Protein AF-A0A7Y3GFB1-F1 (afdb_monomer_lite)

pLDDT: mean 82.55, std 8.43, range [58.94, 92.38]

Radius of gyration: 17.03 Å; chains: 1; bounding box: 41×20×49 Å

Structure (mmCIF, N/CA/C/O backbone):
data_AF-A0A7Y3GFB1-F1
#
_entry.id   AF-A0A7Y3GFB1-F1
#
loop_
_atom_site.group_PDB
_atom_site.id
_atom_site.type_symbol
_atom_site.label_atom_id
_atom_site.label_alt_id
_atom_site.label_comp_id
_atom_site.label_asym_id
_atom_site.label_entity_id
_atom_site.label_seq_id
_atom_site.pdbx_PDB_ins_code
_atom_site.Cartn_x
_atom_site.Cartn_y
_atom_site.Cartn_z
_atom_site.occupancy
_atom_site.B_iso_or_equiv
_atom_site.auth_seq_id
_atom_site.auth_comp_id
_atom_site.auth_asym_id
_atom_site.auth_atom_id
_atom_site.pdbx_PDB_model_num
ATOM 1 N N . MET A 1 1 ? 4.926 -6.932 -17.804 1.00 61.22 1 MET A N 1
ATOM 2 C CA . MET A 1 1 ? 3.863 -7.661 -17.063 1.00 61.22 1 MET A CA 1
ATOM 3 C C . MET A 1 1 ? 4.355 -8.168 -15.710 1.00 61.22 1 MET A C 1
ATOM 5 O O . MET A 1 1 ? 3.642 -7.965 -14.738 1.00 61.22 1 MET A O 1
ATOM 9 N N . GLY A 1 2 ? 5.558 -8.754 -15.607 1.00 78.38 2 GLY A N 1
ATOM 10 C CA . GLY A 1 2 ? 6.118 -9.186 -14.314 1.00 78.38 2 GLY A CA 1
ATOM 11 C C . GLY A 1 2 ? 6.278 -8.057 -13.284 1.00 78.38 2 GLY A C 1
ATOM 12 O O . GLY A 1 2 ? 5.889 -8.226 -12.133 1.00 78.38 2 GLY A O 1
ATOM 13 N N . THR A 1 3 ? 6.739 -6.878 -13.711 1.00 78.06 3 THR A N 1
ATOM 14 C CA . THR A 1 3 ? 6.895 -5.687 -12.854 1.00 78.06 3 THR A CA 1
ATOM 15 C C . THR A 1 3 ? 5.569 -5.182 -12.281 1.00 78.06 3 THR A C 1
ATOM 17 O O . THR A 1 3 ? 5.481 -4.914 -11.086 1.00 78.06 3 THR A O 1
ATOM 20 N N . PHE A 1 4 ? 4.502 -5.167 -13.088 1.00 81.31 4 PHE A N 1
ATOM 21 C CA . PHE A 1 4 ? 3.145 -4.839 -12.633 1.00 81.31 4 PHE A CA 1
ATOM 22 C C . PHE A 1 4 ? 2.681 -5.752 -11.489 1.00 81.31 4 PHE A C 1
ATOM 24 O O . PHE A 1 4 ? 2.279 -5.262 -10.437 1.00 81.31 4 PHE A O 1
ATOM 31 N N . LEU A 1 5 ? 2.749 -7.076 -11.681 1.00 84.31 5 LEU A N 1
ATOM 32 C CA . LEU A 1 5 ? 2.264 -8.041 -10.687 1.00 84.31 5 LEU A CA 1
ATOM 33 C C . LEU A 1 5 ? 3.101 -8.010 -9.404 1.00 84.31 5 LEU A C 1
ATOM 35 O O . LEU A 1 5 ? 2.541 -8.091 -8.312 1.00 84.31 5 LEU A O 1
ATOM 39 N N . ALA A 1 6 ? 4.420 -7.849 -9.526 1.00 84.88 6 ALA A N 1
ATOM 40 C CA . ALA A 1 6 ? 5.316 -7.753 -8.378 1.00 84.88 6 ALA A CA 1
ATOM 41 C C . ALA A 1 6 ? 5.020 -6.511 -7.522 1.00 84.88 6 ALA A C 1
ATOM 43 O O . ALA A 1 6 ? 4.912 -6.607 -6.298 1.00 84.88 6 ALA A O 1
ATOM 44 N N . VAL A 1 7 ? 4.832 -5.350 -8.156 1.00 85.06 7 VAL A N 1
ATOM 45 C CA . VAL A 1 7 ? 4.501 -4.099 -7.457 1.00 85.06 7 VAL A CA 1
ATOM 46 C C . VAL A 1 7 ? 3.094 -4.150 -6.871 1.00 85.06 7 VAL A C 1
ATOM 48 O O . VAL A 1 7 ? 2.904 -3.794 -5.711 1.00 85.06 7 VAL A O 1
ATOM 51 N N . LEU A 1 8 ? 2.118 -4.662 -7.624 1.00 86.56 8 LEU A N 1
ATOM 52 C CA . LEU A 1 8 ? 0.756 -4.863 -7.136 1.00 86.56 8 LEU A CA 1
ATOM 53 C C . LEU A 1 8 ? 0.760 -5.702 -5.852 1.00 86.56 8 LEU A C 1
ATOM 55 O O . LEU A 1 8 ? 0.200 -5.278 -4.842 1.00 86.56 8 LEU A O 1
ATOM 59 N N . ALA A 1 9 ? 1.393 -6.877 -5.880 1.00 87.88 9 ALA A N 1
ATOM 60 C CA . ALA A 1 9 ? 1.399 -7.799 -4.751 1.00 87.88 9 ALA A CA 1
ATOM 61 C C . ALA A 1 9 ? 2.148 -7.223 -3.540 1.00 87.88 9 ALA A C 1
ATOM 63 O O . ALA A 1 9 ? 1.639 -7.287 -2.422 1.00 87.88 9 ALA A O 1
ATOM 64 N N . SER A 1 10 ? 3.322 -6.622 -3.758 1.00 88.94 10 SER A N 1
ATOM 65 C CA . SER A 1 10 ? 4.143 -6.059 -2.679 1.00 88.94 10 SER A CA 1
ATOM 66 C C . SER A 1 10 ? 3.490 -4.845 -2.017 1.00 88.94 10 SER A C 1
ATOM 68 O O . SER A 1 10 ? 3.349 -4.829 -0.795 1.00 88.94 10 SER A O 1
ATOM 70 N N . VAL A 1 11 ? 3.022 -3.863 -2.796 1.00 88.81 11 VAL A N 1
ATOM 71 C CA . VAL A 1 11 ? 2.380 -2.650 -2.261 1.00 88.81 11 VAL A CA 1
ATOM 72 C C . VAL A 1 11 ? 1.060 -3.002 -1.583 1.00 88.81 11 VAL A C 1
ATOM 74 O O . VAL A 1 11 ? 0.834 -2.601 -0.443 1.00 88.81 11 VAL A O 1
ATOM 77 N N . THR A 1 12 ? 0.206 -3.801 -2.230 1.00 88.81 12 THR A N 1
ATOM 78 C CA . THR A 1 12 ? -1.077 -4.206 -1.630 1.00 88.81 12 THR A CA 1
ATOM 79 C C . THR A 1 12 ? -0.851 -5.007 -0.350 1.00 88.81 12 THR A C 1
ATOM 81 O O . THR A 1 12 ? -1.489 -4.730 0.664 1.00 88.81 12 THR A O 1
ATOM 84 N N . GLY A 1 13 ? 0.079 -5.968 -0.369 1.00 89.25 13 GLY A N 1
ATOM 85 C CA . GLY A 1 13 ? 0.422 -6.776 0.799 1.00 89.25 13 GLY A CA 1
ATOM 86 C C . GLY A 1 13 ? 0.920 -5.920 1.962 1.00 89.25 13 GLY A C 1
ATOM 87 O O . GLY A 1 13 ? 0.421 -6.051 3.078 1.00 89.25 13 GLY A O 1
ATOM 88 N N . PHE A 1 14 ? 1.831 -4.983 1.694 1.00 90.31 14 PHE A N 1
ATOM 89 C CA . PHE A 1 14 ? 2.353 -4.071 2.709 1.00 90.31 14 PHE A CA 1
ATOM 90 C C . PHE A 1 14 ? 1.250 -3.200 3.330 1.00 90.31 14 PHE A C 1
ATOM 92 O O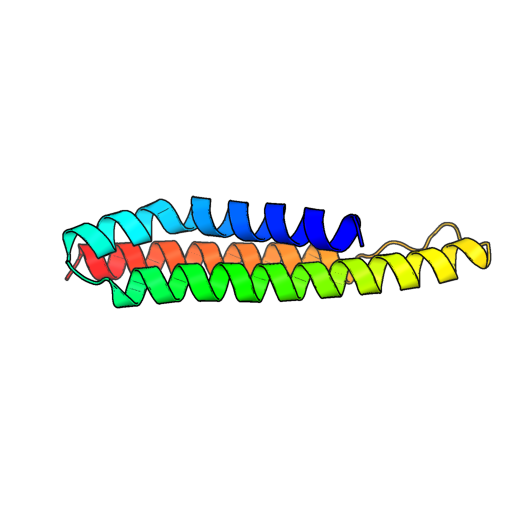 . PHE A 1 14 ? 1.127 -3.124 4.553 1.00 90.31 14 PHE A O 1
ATOM 99 N N . LEU A 1 15 ? 0.383 -2.603 2.506 1.00 89.69 15 LEU A N 1
ATOM 100 C CA . LEU A 1 15 ? -0.735 -1.778 2.981 1.00 89.69 15 LEU A CA 1
ATOM 101 C C . LEU A 1 15 ? -1.747 -2.587 3.808 1.00 89.69 15 LEU A C 1
ATOM 103 O O . LEU A 1 15 ? -2.291 -2.090 4.800 1.00 89.69 15 LEU A O 1
ATOM 107 N N . LEU A 1 16 ? -1.990 -3.847 3.442 1.00 89.56 16 LEU A N 1
ATOM 108 C CA . LEU A 1 16 ? -2.836 -4.745 4.225 1.00 89.56 16 LEU A CA 1
ATOM 109 C C . LEU A 1 16 ? -2.214 -5.051 5.591 1.00 89.56 16 LEU A C 1
ATOM 111 O O . LEU A 1 16 ? -2.903 -4.923 6.601 1.00 89.56 16 LEU A O 1
ATOM 115 N N . VAL A 1 17 ? -0.913 -5.348 5.651 1.00 90.88 17 VAL A N 1
ATOM 116 C CA . VAL A 1 17 ? -0.199 -5.565 6.922 1.00 90.88 17 VAL A CA 1
ATOM 117 C C . VAL A 1 17 ? -0.272 -4.321 7.814 1.00 90.88 17 VAL A C 1
ATOM 119 O O . VAL A 1 17 ? -0.637 -4.421 8.985 1.00 90.88 17 VAL A O 1
ATOM 122 N N . CYS A 1 18 ? -0.031 -3.130 7.262 1.00 88.44 18 CYS A N 1
ATOM 123 C CA . CYS A 1 18 ? -0.131 -1.877 8.015 1.00 88.44 18 CYS A CA 1
ATOM 124 C C . CYS A 1 18 ? -1.551 -1.565 8.514 1.00 88.44 18 CYS A C 1
ATOM 126 O O . CYS A 1 18 ? -1.710 -0.839 9.494 1.00 88.44 18 CYS A O 1
ATOM 128 N N . SER A 1 19 ? -2.588 -2.101 7.864 1.00 87.94 19 SER A N 1
ATOM 129 C CA . SER A 1 19 ? -3.984 -1.892 8.269 1.00 87.94 19 SER A CA 1
ATOM 130 C C . SER A 1 19 ? -4.504 -2.926 9.274 1.00 87.94 19 SER A C 1
ATOM 132 O O . SER A 1 19 ? -5.585 -2.722 9.826 1.00 87.94 19 SER A O 1
ATOM 134 N N . VAL A 1 20 ? -3.733 -3.971 9.611 1.00 88.12 20 VAL A N 1
ATOM 135 C CA . VAL A 1 20 ? -4.115 -4.993 10.609 1.00 88.12 20 VAL A CA 1
ATOM 136 C C . VAL A 1 20 ? -4.603 -4.396 11.938 1.00 88.12 20 VAL A C 1
ATOM 138 O O . VAL A 1 20 ? -5.669 -4.813 12.393 1.00 88.12 20 VAL A O 1
ATOM 141 N N . PRO A 1 21 ? -3.941 -3.397 12.559 1.00 83.81 21 PRO A N 1
ATOM 142 C CA . PRO A 1 21 ? -4.421 -2.828 13.820 1.00 83.81 21 PRO A CA 1
ATOM 143 C C . PRO A 1 21 ? -5.820 -2.209 13.691 1.00 83.81 21 PRO A C 1
ATOM 145 O O . PRO A 1 21 ? -6.687 -2.437 14.536 1.00 83.81 21 PRO A O 1
ATOM 148 N N . ALA A 1 22 ? -6.068 -1.477 12.600 1.00 84.44 22 ALA A N 1
ATOM 149 C CA . ALA A 1 22 ? -7.369 -0.881 12.311 1.00 84.44 22 ALA A CA 1
ATOM 150 C C . ALA A 1 22 ? -8.433 -1.953 12.040 1.00 84.44 22 ALA A C 1
ATOM 152 O O . ALA A 1 22 ? -9.561 -1.831 12.515 1.00 84.44 22 ALA A O 1
ATOM 153 N N . LEU A 1 23 ? -8.068 -3.027 11.332 1.00 84.62 23 LEU A N 1
ATOM 154 C CA . LEU A 1 23 ? -8.946 -4.163 11.052 1.00 84.62 23 LEU A CA 1
ATOM 155 C C . LEU A 1 23 ? -9.355 -4.899 12.333 1.00 84.62 23 LEU A C 1
ATOM 157 O O . LEU A 1 23 ? -10.538 -5.183 12.516 1.00 84.62 23 LEU A O 1
ATOM 161 N N . VAL A 1 24 ? -8.410 -5.149 13.243 1.00 86.69 24 VAL A N 1
ATOM 162 C CA . VAL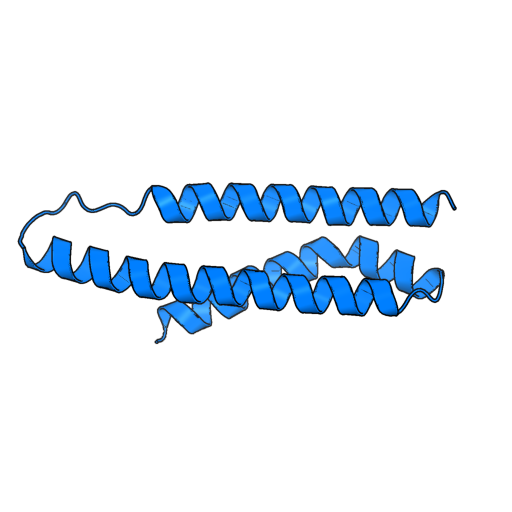 A 1 24 ? -8.673 -5.810 14.531 1.00 86.69 24 VAL A CA 1
ATOM 163 C C . VAL A 1 24 ? -9.606 -4.964 15.399 1.00 86.69 24 VAL A C 1
ATOM 165 O O . VAL A 1 24 ? -10.580 -5.482 15.947 1.00 86.69 24 VAL A O 1
ATOM 168 N N . VAL A 1 25 ? -9.359 -3.654 15.503 1.00 86.38 25 VAL A N 1
ATOM 169 C CA . VAL A 1 25 ? -10.234 -2.743 16.262 1.00 86.38 25 VAL A CA 1
ATOM 170 C C . VAL A 1 25 ? -11.624 -2.655 15.623 1.00 86.38 25 VAL A C 1
ATOM 172 O O . VAL A 1 25 ? -12.631 -2.721 16.331 1.00 86.38 25 VAL A O 1
ATOM 175 N N . ALA A 1 26 ? -11.702 -2.567 14.293 1.00 84.94 26 ALA A N 1
ATOM 176 C CA . ALA A 1 26 ? -12.968 -2.524 13.569 1.00 84.94 26 ALA A CA 1
ATOM 177 C C . ALA A 1 26 ? -13.793 -3.806 13.764 1.00 84.94 26 ALA A C 1
ATOM 179 O O . ALA A 1 26 ? -14.998 -3.710 13.997 1.00 84.94 26 ALA A O 1
ATOM 180 N N . GLN A 1 27 ? -13.163 -4.987 13.735 1.00 84.62 27 GLN A N 1
ATOM 181 C CA . GLN A 1 27 ? -13.832 -6.262 14.020 1.00 84.62 27 GLN A CA 1
ATOM 182 C C . GLN A 1 27 ? -14.383 -6.307 15.447 1.00 84.62 27 GLN A C 1
ATOM 184 O O . GLN A 1 27 ? -15.551 -6.637 15.633 1.00 84.62 27 GLN A O 1
ATOM 189 N N . ARG A 1 28 ? -13.595 -5.893 16.450 1.00 87.19 28 ARG A N 1
ATOM 190 C CA . ARG A 1 28 ? -14.057 -5.838 17.851 1.00 87.19 28 ARG A CA 1
ATOM 191 C C . ARG A 1 28 ? -15.255 -4.907 18.055 1.00 87.19 28 ARG A C 1
ATOM 193 O O . ARG A 1 28 ? -16.062 -5.138 18.946 1.00 87.19 28 ARG A O 1
ATOM 200 N N . ARG A 1 29 ? -15.378 -3.860 17.237 1.00 85.06 29 ARG A N 1
ATOM 201 C CA . ARG A 1 29 ? -16.487 -2.891 17.270 1.00 85.06 29 ARG A CA 1
ATOM 202 C C . ARG A 1 29 ? -17.608 -3.211 16.262 1.00 85.06 29 ARG A C 1
ATOM 204 O O . ARG A 1 29 ? -18.460 -2.352 16.045 1.00 85.06 29 ARG A O 1
ATOM 211 N N . ASN A 1 30 ? -17.614 -4.394 15.629 1.00 84.44 30 ASN A N 1
ATOM 212 C CA . ASN A 1 30 ? -18.573 -4.804 14.585 1.00 84.44 30 ASN A CA 1
ATOM 213 C C . ASN A 1 30 ? -18.679 -3.837 13.381 1.00 84.44 30 ASN A C 1
ATOM 215 O O . ASN A 1 30 ? -19.708 -3.750 12.713 1.00 84.44 30 ASN A O 1
ATOM 219 N N . ARG A 1 31 ? -17.604 -3.108 13.054 1.00 82.38 31 ARG A N 1
ATOM 220 C CA . ARG A 1 31 ? -17.557 -2.146 11.936 1.00 82.38 31 ARG A CA 1
ATOM 221 C C . ARG A 1 31 ? -16.946 -2.752 10.672 1.00 82.38 31 ARG A C 1
ATOM 223 O O . ARG A 1 31 ? -15.889 -2.326 10.207 1.00 82.38 31 ARG A O 1
ATOM 230 N N . PHE A 1 32 ? -17.633 -3.723 10.077 1.00 84.69 32 PHE A N 1
ATOM 231 C CA . PHE A 1 32 ? -17.167 -4.427 8.871 1.00 84.69 32 PHE A CA 1
ATOM 232 C C . PHE A 1 32 ? -17.068 -3.544 7.613 1.00 84.69 32 PHE A C 1
ATOM 234 O O . PHE A 1 32 ? -16.314 -3.851 6.689 1.00 84.69 32 PHE A O 1
ATOM 241 N N . ASP A 1 33 ? -17.772 -2.414 7.563 1.00 88.44 33 ASP A N 1
ATOM 242 C CA . ASP A 1 33 ? -17.634 -1.477 6.442 1.00 88.44 33 ASP A CA 1
ATOM 243 C C . ASP A 1 33 ? -16.253 -0.821 6.400 1.00 88.44 33 ASP A C 1
ATOM 245 O O . ASP A 1 33 ? -15.717 -0.550 5.324 1.00 88.44 33 ASP A O 1
ATOM 249 N N . VAL A 1 34 ? -15.645 -0.600 7.567 1.00 84.69 34 VAL A N 1
ATOM 250 C CA . VAL A 1 34 ? -14.304 -0.018 7.676 1.00 84.69 34 VAL A CA 1
ATOM 251 C C . VAL A 1 34 ? -13.268 -0.985 7.115 1.00 84.69 34 VAL A C 1
ATOM 253 O O . VAL A 1 34 ? -12.417 -0.574 6.328 1.00 84.69 34 VAL A O 1
ATOM 256 N N . SER A 1 35 ? -13.366 -2.274 7.450 1.00 84.00 35 SER A N 1
ATOM 257 C CA . SER A 1 35 ? -12.427 -3.273 6.940 1.00 84.00 35 SER A CA 1
ATOM 258 C C . SER A 1 35 ? -12.514 -3.420 5.425 1.00 84.00 35 SER A C 1
ATOM 260 O O . SER A 1 35 ? -11.489 -3.406 4.745 1.00 84.00 35 SER A O 1
ATOM 262 N N . ARG A 1 36 ? -13.730 -3.450 4.867 1.00 87.62 36 ARG A N 1
ATOM 263 C CA . ARG A 1 36 ? -13.932 -3.467 3.410 1.00 87.62 36 ARG A CA 1
ATOM 264 C C . ARG A 1 36 ? -13.343 -2.238 2.722 1.00 87.62 36 ARG A C 1
ATOM 266 O O . ARG A 1 36 ? -12.784 -2.372 1.635 1.00 87.62 36 ARG A O 1
ATOM 273 N N . ARG A 1 37 ? -13.449 -1.053 3.335 1.00 88.50 37 ARG A N 1
ATOM 274 C CA . ARG A 1 37 ? -12.856 0.180 2.792 1.00 88.50 37 ARG A CA 1
ATOM 275 C C . ARG A 1 37 ? -11.334 0.100 2.739 1.00 88.50 37 ARG A C 1
ATOM 277 O O . ARG A 1 37 ? -10.793 0.415 1.688 1.00 88.50 37 ARG A O 1
ATOM 284 N N . PHE A 1 38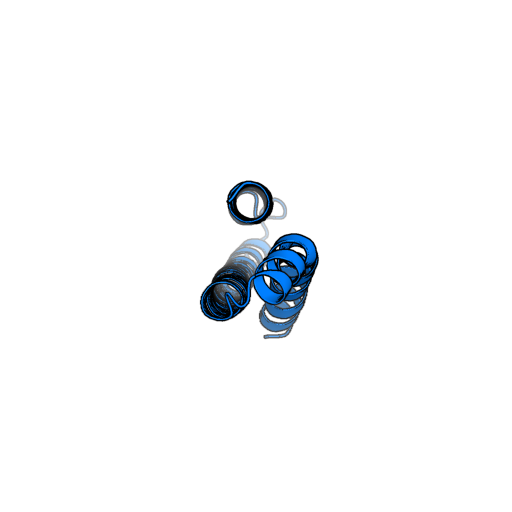 ? -10.676 -0.368 3.803 1.00 88.06 38 PHE A N 1
ATOM 285 C CA . PHE A 1 38 ? -9.215 -0.531 3.827 1.00 88.06 38 PHE A CA 1
ATOM 286 C C . PHE A 1 38 ? -8.714 -1.555 2.808 1.00 88.06 38 PHE A C 1
ATOM 288 O O . PHE A 1 38 ? -7.747 -1.303 2.098 1.00 88.06 38 PHE A O 1
ATOM 295 N N . VAL A 1 39 ? -9.405 -2.688 2.670 1.00 87.88 39 VAL A N 1
ATOM 296 C CA . VAL A 1 39 ? -9.033 -3.689 1.660 1.00 87.88 39 VAL A CA 1
ATOM 297 C C . VAL A 1 39 ? -9.186 -3.119 0.248 1.00 87.88 39 VAL A C 1
ATOM 299 O O . VAL A 1 39 ? -8.286 -3.260 -0.575 1.00 87.88 39 VAL A O 1
ATOM 302 N N . ARG A 1 40 ? -10.294 -2.420 -0.039 1.00 92.00 40 ARG A N 1
ATOM 303 C CA . ARG A 1 40 ? -10.498 -1.780 -1.348 1.00 92.00 40 ARG A CA 1
ATOM 304 C C . ARG A 1 40 ? -9.455 -0.703 -1.629 1.00 92.00 40 ARG A C 1
ATOM 306 O O . ARG A 1 40 ? -8.926 -0.673 -2.734 1.00 92.00 40 ARG A O 1
ATOM 313 N N . SER A 1 41 ? -9.151 0.164 -0.665 1.00 90.25 41 SER A N 1
ATOM 314 C CA . SER A 1 41 ? -8.154 1.217 -0.864 1.00 90.25 41 SER A CA 1
ATOM 315 C C . SER A 1 41 ? -6.754 0.641 -1.067 1.00 90.25 41 SER A C 1
ATOM 317 O O . SER A 1 41 ? -6.069 1.088 -1.981 1.00 90.2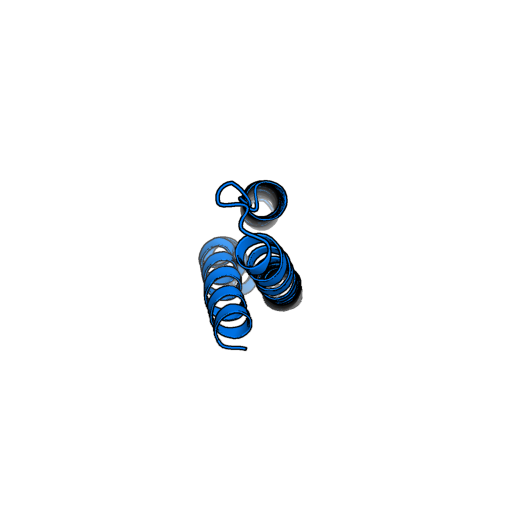5 41 SER A O 1
ATOM 319 N N . ALA A 1 42 ? -6.359 -0.392 -0.315 1.00 88.81 42 ALA A N 1
ATOM 320 C CA . ALA A 1 42 ? -5.084 -1.080 -0.518 1.00 88.81 42 ALA A CA 1
ATOM 321 C C . ALA A 1 42 ? -4.947 -1.637 -1.945 1.00 88.81 42 ALA A C 1
ATOM 323 O O . ALA A 1 42 ? -3.916 -1.436 -2.583 1.00 88.81 42 ALA A O 1
ATOM 324 N N . VAL A 1 43 ? -6.001 -2.273 -2.472 1.00 91.56 43 VAL A N 1
ATOM 325 C CA . VAL A 1 43 ? -6.007 -2.817 -3.842 1.00 91.56 43 VAL A CA 1
ATOM 326 C C . VAL A 1 43 ? -5.952 -1.707 -4.891 1.00 91.56 43 VAL A C 1
ATOM 328 O O . VAL A 1 43 ? -5.196 -1.818 -5.852 1.00 91.56 43 VAL A O 1
ATOM 331 N N . VAL A 1 44 ? -6.719 -0.625 -4.720 1.00 92.38 44 VAL A N 1
ATOM 332 C CA . VAL A 1 44 ? -6.719 0.506 -5.666 1.00 92.38 44 VAL A CA 1
ATOM 333 C C . VAL A 1 44 ? -5.350 1.186 -5.705 1.00 92.38 44 VAL A C 1
ATOM 335 O O . VAL A 1 44 ? -4.830 1.448 -6.787 1.00 92.38 44 VAL A O 1
ATOM 338 N N . ILE A 1 45 ? -4.739 1.422 -4.541 1.00 90.06 45 ILE A N 1
ATOM 339 C CA . ILE A 1 45 ? -3.400 2.014 -4.443 1.00 90.06 45 ILE A CA 1
ATOM 340 C C . ILE A 1 45 ? -2.364 1.073 -5.064 1.00 90.06 45 ILE A C 1
ATOM 342 O O . ILE A 1 45 ? -1.565 1.504 -5.894 1.00 90.06 45 ILE A O 1
ATOM 346 N N . GLY A 1 46 ? -2.407 -0.218 -4.730 1.00 88.25 46 GLY A N 1
ATOM 347 C CA . GLY A 1 46 ? -1.513 -1.214 -5.314 1.00 88.25 46 GLY A CA 1
ATOM 348 C C . GLY A 1 46 ? -1.636 -1.303 -6.836 1.00 88.25 46 GLY A C 1
ATOM 349 O O . GLY A 1 46 ? -0.621 -1.363 -7.525 1.00 88.25 46 GLY A O 1
ATOM 350 N N . ALA A 1 47 ? -2.854 -1.250 -7.383 1.00 88.69 47 ALA A N 1
ATOM 351 C CA . ALA A 1 47 ? -3.088 -1.259 -8.828 1.00 88.69 47 ALA A CA 1
ATOM 352 C C . ALA A 1 47 ? -2.557 0.011 -9.503 1.00 88.69 47 ALA A C 1
ATOM 354 O O . ALA A 1 47 ? -1.906 -0.074 -10.544 1.00 88.69 47 ALA A O 1
ATOM 355 N N . PHE A 1 48 ? -2.778 1.176 -8.890 1.00 89.38 48 PHE A N 1
ATOM 356 C CA . PHE A 1 48 ? -2.260 2.451 -9.379 1.00 89.38 48 PHE A CA 1
ATOM 357 C C . PHE A 1 48 ? -0.726 2.467 -9.432 1.00 89.38 48 PHE A C 1
ATOM 359 O O . PHE A 1 48 ? -0.148 2.855 -10.451 1.00 89.38 48 PHE A O 1
ATOM 366 N N . PHE A 1 49 ? -0.055 1.986 -8.381 1.00 87.38 49 PHE A N 1
ATOM 367 C CA . PHE A 1 49 ? 1.406 1.885 -8.371 1.00 87.38 49 PHE A CA 1
ATOM 368 C C . PHE A 1 49 ? 1.922 0.787 -9.296 1.00 87.38 49 PHE A C 1
ATOM 370 O O . PHE A 1 49 ? 2.928 0.999 -9.962 1.00 87.38 49 PHE A O 1
ATOM 377 N N . GLY A 1 50 ? 1.217 -0.339 -9.427 1.00 86.19 50 GLY A N 1
ATOM 378 C CA . GLY A 1 50 ? 1.557 -1.369 -10.405 1.00 86.19 50 GLY A CA 1
ATOM 379 C C . GLY A 1 50 ? 1.545 -0.829 -11.836 1.00 86.19 50 GLY A C 1
ATOM 380 O O . GLY A 1 50 ? 2.480 -1.079 -12.598 1.00 86.19 50 GLY A O 1
ATOM 381 N N . LEU A 1 51 ? 0.505 -0.069 -12.206 1.00 86.31 51 LEU A N 1
ATOM 382 C CA . LEU A 1 51 ? 0.404 0.574 -13.522 1.00 86.31 51 LEU A CA 1
ATOM 383 C C . LEU A 1 51 ? 1.494 1.627 -13.716 1.00 86.31 51 LEU A C 1
ATOM 385 O O . LEU A 1 51 ? 2.152 1.630 -14.755 1.00 86.31 51 LEU A O 1
ATOM 389 N N . SER A 1 52 ? 1.707 2.476 -12.709 1.00 85.44 52 SER A N 1
ATOM 390 C CA . SER A 1 52 ? 2.755 3.500 -12.726 1.00 85.44 52 SER A CA 1
ATOM 391 C C . SER A 1 52 ? 4.134 2.871 -12.918 1.00 85.44 52 SER A C 1
ATOM 393 O O . SER A 1 52 ? 4.861 3.282 -13.811 1.00 85.44 52 SER A O 1
ATOM 395 N N . ALA A 1 53 ? 4.452 1.806 -12.180 1.00 82.19 53 ALA A N 1
ATOM 396 C CA . ALA A 1 53 ? 5.709 1.078 -12.313 1.00 82.19 53 ALA A CA 1
ATOM 397 C C . ALA A 1 53 ? 5.877 0.455 -13.703 1.00 82.19 53 ALA A C 1
ATOM 399 O O . ALA A 1 53 ? 6.955 0.515 -14.279 1.00 82.19 53 ALA A O 1
ATOM 400 N N . ALA A 1 54 ? 4.815 -0.125 -14.269 1.00 83.25 54 ALA A N 1
ATOM 401 C CA . ALA A 1 54 ? 4.868 -0.697 -15.612 1.00 83.25 54 ALA A CA 1
ATOM 402 C C . ALA A 1 54 ? 5.047 0.370 -16.706 1.00 83.25 54 ALA A C 1
ATOM 404 O O . ALA A 1 54 ? 5.690 0.102 -17.721 1.00 83.25 54 ALA A O 1
ATOM 405 N N . ALA A 1 55 ? 4.476 1.563 -16.516 1.00 81.31 55 ALA A N 1
ATOM 406 C CA . ALA A 1 55 ? 4.691 2.702 -17.401 1.00 81.31 55 ALA A CA 1
ATOM 407 C C . ALA A 1 55 ? 6.133 3.214 -17.278 1.00 81.31 55 ALA A C 1
ATOM 409 O O . ALA A 1 55 ? 6.838 3.279 -18.280 1.00 81.31 55 ALA A O 1
ATOM 410 N N . SER A 1 56 ? 6.588 3.473 -16.053 1.00 79.62 56 SER A N 1
ATOM 411 C CA . SER A 1 56 ? 7.962 3.837 -15.700 1.00 79.62 56 SER A CA 1
ATOM 412 C C . SER A 1 56 ? 9.006 2.910 -16.324 1.00 79.62 56 SER A C 1
ATOM 414 O O . SER A 1 56 ? 9.909 3.367 -17.016 1.00 79.62 56 SER A O 1
ATOM 416 N N . ASP A 1 57 ? 8.833 1.597 -16.178 1.00 78.75 57 ASP A N 1
ATOM 417 C CA . ASP A 1 57 ? 9.723 0.568 -16.730 1.00 78.75 57 ASP A CA 1
ATOM 418 C C . ASP A 1 57 ? 9.825 0.656 -18.267 1.00 78.75 57 ASP A C 1
ATOM 420 O O . ASP A 1 57 ? 10.907 0.555 -18.847 1.00 78.75 57 ASP A O 1
ATOM 424 N N . ARG A 1 58 ? 8.711 0.957 -18.953 1.00 78.38 58 ARG A N 1
ATOM 425 C CA . ARG A 1 58 ? 8.722 1.203 -20.405 1.00 78.38 58 ARG A CA 1
ATOM 426 C C . ARG A 1 58 ? 9.457 2.487 -20.780 1.00 78.38 58 ARG A C 1
ATOM 428 O O . ARG A 1 58 ? 10.202 2.471 -21.759 1.00 78.38 58 ARG A O 1
ATOM 435 N N . LEU A 1 59 ? 9.256 3.578 -20.037 1.00 76.00 59 LEU A N 1
ATOM 436 C CA . LEU A 1 59 ? 9.939 4.851 -20.296 1.00 76.00 59 LEU A CA 1
ATOM 437 C C . LEU A 1 59 ? 11.453 4.727 -20.068 1.00 76.00 59 LEU A C 1
ATOM 439 O O . LEU A 1 59 ? 12.241 5.165 -20.906 1.00 76.00 5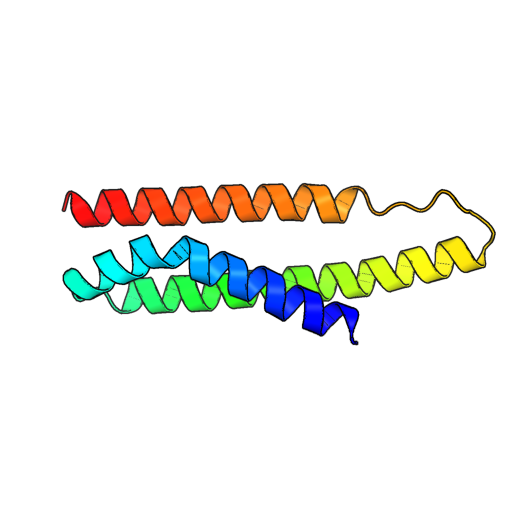9 LEU A O 1
ATOM 443 N N . VAL A 1 60 ? 11.868 4.075 -18.980 1.00 74.31 60 VAL A N 1
ATOM 444 C CA . VAL A 1 60 ? 13.284 3.800 -18.690 1.00 74.31 60 VAL A CA 1
ATOM 445 C C . VAL A 1 60 ? 13.883 2.871 -19.750 1.00 74.31 60 VAL A C 1
ATOM 447 O O . VAL A 1 60 ? 14.997 3.117 -20.215 1.00 74.31 60 VAL A O 1
ATOM 450 N N . GLY A 1 61 ? 13.141 1.860 -20.213 1.00 71.19 61 GLY A N 1
ATOM 451 C CA . GLY A 1 61 ? 13.562 0.984 -21.312 1.00 71.19 61 GLY A CA 1
ATOM 452 C C . GLY A 1 61 ? 13.791 1.728 -22.635 1.00 71.19 61 GLY A C 1
ATOM 453 O O . GLY A 1 61 ? 14.790 1.500 -23.313 1.00 71.19 61 GLY A O 1
ATOM 454 N N . GLN A 1 62 ? 12.916 2.674 -22.988 1.00 74.81 62 GLN A N 1
ATOM 455 C CA . GLN A 1 62 ? 13.111 3.526 -24.170 1.00 74.81 62 GLN A CA 1
ATOM 456 C C . GLN A 1 62 ? 14.308 4.473 -24.011 1.00 74.81 62 GLN A C 1
ATOM 458 O O . GLN A 1 62 ? 15.074 4.670 -24.953 1.00 74.81 62 GLN A O 1
ATOM 463 N N . CYS A 1 63 ? 14.499 5.029 -22.814 1.00 72.44 63 CYS A N 1
ATOM 464 C CA . CYS A 1 63 ? 15.591 5.952 -22.533 1.00 72.44 63 CYS A CA 1
ATOM 465 C C . CYS A 1 63 ? 16.964 5.255 -22.541 1.00 72.44 63 CYS A C 1
ATOM 467 O O . CYS A 1 63 ? 17.913 5.740 -23.159 1.00 72.44 63 CYS A O 1
ATOM 469 N N . THR A 1 64 ? 17.069 4.074 -21.933 1.00 69.81 64 THR A N 1
ATOM 470 C CA . THR A 1 64 ? 18.296 3.259 -21.951 1.00 69.81 64 THR A CA 1
ATOM 471 C C . THR A 1 64 ? 18.637 2.761 -23.356 1.00 69.81 64 THR A C 1
ATOM 473 O O . THR A 1 64 ? 19.804 2.791 -23.743 1.00 69.81 64 THR A O 1
ATOM 476 N N . GLY A 1 65 ? 17.629 2.418 -24.167 1.00 70.75 65 GLY A N 1
ATOM 477 C CA . GLY A 1 65 ? 17.807 2.081 -25.584 1.00 70.75 65 GLY A CA 1
ATOM 478 C C . GLY A 1 65 ? 18.378 3.221 -26.440 1.00 70.75 65 GLY A C 1
ATOM 479 O O . GLY A 1 65 ? 18.943 2.961 -27.498 1.00 70.75 65 GLY A O 1
ATOM 480 N N . SER A 1 66 ? 18.288 4.471 -25.972 1.00 73.81 66 SER A N 1
ATOM 481 C CA . SER A 1 66 ? 18.850 5.655 -26.641 1.00 73.81 66 SER A CA 1
ATOM 482 C C . SER A 1 66 ? 20.307 5.967 -26.252 1.00 73.81 66 SER A C 1
ATOM 484 O O . SER A 1 66 ? 20.873 6.947 -26.727 1.00 73.81 66 SER A O 1
ATOM 486 N N . GLY A 1 67 ? 20.928 5.148 -25.390 1.00 68.81 67 GLY A N 1
ATOM 487 C CA . GLY A 1 67 ? 22.322 5.308 -24.949 1.00 68.81 67 GLY A CA 1
ATOM 488 C C . GLY A 1 67 ? 22.519 6.204 -23.719 1.00 68.81 67 GLY A C 1
ATOM 489 O O . GLY A 1 67 ? 23.651 6.437 -23.299 1.00 68.81 67 GLY A O 1
ATOM 490 N N . SER A 1 68 ? 21.435 6.682 -23.101 1.00 64.25 68 SER A N 1
ATOM 491 C CA . SER A 1 68 ? 21.490 7.500 -21.884 1.00 64.25 68 SER A CA 1
ATOM 492 C C . SER A 1 68 ? 21.447 6.623 -20.624 1.00 64.25 68 SER A C 1
ATOM 494 O O . SER A 1 68 ? 20.393 6.128 -20.232 1.00 64.25 68 SER A O 1
ATOM 496 N N . VAL A 1 69 ? 22.592 6.446 -19.956 1.00 58.94 69 VAL A N 1
ATOM 497 C CA . VAL A 1 69 ? 22.748 5.618 -18.733 1.00 58.94 69 VAL A CA 1
ATOM 498 C C . VAL A 1 69 ? 22.241 6.272 -17.435 1.00 58.94 69 VAL A C 1
ATOM 500 O O . VAL A 1 69 ? 22.254 5.637 -16.386 1.00 58.94 69 VAL A O 1
ATOM 503 N N . ALA A 1 70 ? 21.763 7.519 -17.484 1.00 58.97 70 ALA A N 1
ATOM 504 C CA . ALA A 1 70 ? 21.331 8.287 -16.308 1.00 58.97 70 ALA A CA 1
ATOM 505 C C . ALA A 1 70 ? 19.800 8.398 -16.146 1.00 58.97 70 ALA A C 1
ATOM 507 O O . ALA A 1 70 ? 19.316 9.268 -15.422 1.00 58.97 70 ALA A O 1
ATOM 508 N N . CYS A 1 71 ? 19.018 7.547 -16.815 1.00 62.31 71 CYS A N 1
ATOM 509 C CA . CYS A 1 71 ? 17.562 7.560 -16.673 1.00 62.31 71 CYS A CA 1
ATOM 510 C C . CYS A 1 71 ? 17.141 6.824 -15.391 1.00 62.31 71 CYS A C 1
ATOM 512 O O . CYS A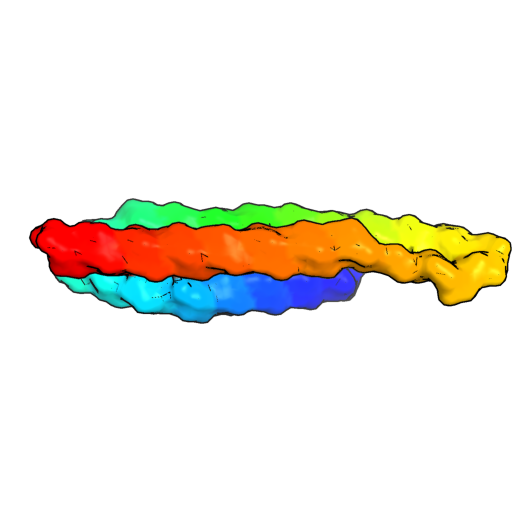 1 71 ? 16.996 5.604 -15.378 1.00 62.31 71 CYS A O 1
ATOM 514 N N . LEU A 1 72 ? 16.977 7.584 -14.304 1.00 62.72 72 LEU A N 1
ATOM 515 C CA . LEU A 1 72 ? 16.526 7.094 -13.002 1.00 62.72 72 LEU A CA 1
ATOM 516 C C . LEU A 1 72 ? 15.113 7.608 -12.702 1.00 62.72 72 LEU A C 1
ATOM 518 O O . LEU A 1 72 ? 14.842 8.804 -12.816 1.00 62.72 72 LEU A O 1
ATOM 522 N N . ASP A 1 73 ? 14.215 6.719 -12.282 1.00 64.31 73 ASP A N 1
ATOM 523 C CA . ASP A 1 73 ? 12.824 7.075 -11.992 1.00 64.31 73 ASP A CA 1
ATOM 524 C C . ASP A 1 73 ? 12.664 7.627 -10.564 1.00 64.31 73 ASP A C 1
ATOM 526 O O . ASP A 1 73 ? 12.314 6.924 -9.613 1.00 64.31 73 ASP A O 1
ATOM 530 N N . VAL A 1 74 ? 12.993 8.910 -10.396 1.00 61.38 74 VAL A N 1
ATOM 531 C CA . VAL A 1 74 ? 12.950 9.595 -9.090 1.00 61.38 74 VAL A CA 1
ATOM 532 C C . VAL A 1 74 ? 11.508 9.917 -8.664 1.00 61.38 74 VAL A C 1
ATOM 534 O O . VAL A 1 74 ? 11.197 9.949 -7.472 1.00 61.38 74 VAL A O 1
ATOM 537 N N . GLY A 1 75 ? 10.602 10.116 -9.629 1.00 68.88 75 GLY A N 1
ATOM 538 C CA . GLY A 1 75 ? 9.213 10.506 -9.373 1.00 68.88 75 GLY A CA 1
ATOM 539 C C . GLY A 1 75 ? 8.378 9.383 -8.757 1.00 68.88 75 GLY A C 1
ATOM 540 O O . GLY A 1 75 ? 7.665 9.606 -7.776 1.00 68.88 75 GLY A O 1
ATOM 541 N N . TYR A 1 76 ? 8.507 8.163 -9.285 1.00 75.81 76 TYR A N 1
ATOM 542 C CA . TYR A 1 76 ? 7.764 7.000 -8.798 1.00 75.81 76 TYR A CA 1
ATOM 543 C C . TYR A 1 76 ? 8.099 6.656 -7.337 1.00 75.81 76 TYR A C 1
ATOM 545 O O . TYR A 1 76 ? 7.197 6.469 -6.516 1.00 75.81 76 TYR A O 1
ATOM 553 N N . ALA A 1 77 ? 9.391 6.612 -6.993 1.00 75.44 77 ALA A N 1
ATOM 554 C CA . ALA A 1 77 ? 9.842 6.221 -5.658 1.00 75.44 77 ALA A CA 1
ATOM 555 C C . ALA A 1 77 ? 9.383 7.213 -4.574 1.00 75.44 77 ALA A C 1
ATOM 557 O O . ALA A 1 77 ? 8.871 6.798 -3.533 1.00 75.44 77 ALA A O 1
ATOM 558 N N . GLY A 1 78 ? 9.507 8.520 -4.834 1.00 79.75 78 GLY A N 1
ATOM 559 C CA . GLY A 1 78 ? 9.066 9.558 -3.898 1.00 79.75 78 GLY A CA 1
ATOM 560 C C . GLY A 1 78 ? 7.552 9.541 -3.667 1.00 79.75 78 GLY A C 1
ATOM 561 O O . GLY A 1 78 ? 7.097 9.594 -2.521 1.00 79.75 78 GLY A O 1
ATOM 562 N N . LEU A 1 79 ? 6.767 9.393 -4.741 1.00 83.62 79 LEU A N 1
ATOM 563 C CA . LEU A 1 79 ? 5.309 9.297 -4.654 1.00 83.62 79 LEU A CA 1
ATOM 564 C C . LEU A 1 79 ? 4.872 8.064 -3.849 1.00 83.62 79 LEU A C 1
ATOM 566 O O . LEU A 1 79 ? 3.962 8.151 -3.024 1.00 83.62 79 LEU A O 1
ATOM 570 N N . LEU A 1 80 ? 5.535 6.925 -4.063 1.00 83.75 80 LEU A N 1
ATOM 571 C CA . LEU A 1 80 ? 5.233 5.673 -3.373 1.00 83.75 80 LEU A CA 1
ATOM 572 C C . LEU A 1 80 ? 5.433 5.799 -1.863 1.00 83.75 80 LEU A C 1
ATOM 574 O O . LEU A 1 80 ? 4.534 5.456 -1.094 1.00 83.75 80 LEU A O 1
ATOM 578 N N . VAL A 1 81 ? 6.567 6.355 -1.432 1.00 85.12 81 VAL A N 1
ATOM 579 C CA . VAL A 1 81 ? 6.847 6.566 -0.004 1.00 85.12 81 VAL A CA 1
ATOM 580 C C . VAL A 1 81 ? 5.823 7.514 0.623 1.00 85.12 81 VAL A C 1
ATOM 582 O O . VAL A 1 81 ? 5.292 7.217 1.695 1.00 85.12 81 VAL A O 1
ATOM 585 N N . LEU A 1 82 ? 5.498 8.621 -0.053 1.00 88.50 82 LEU A N 1
ATOM 586 C CA . LEU A 1 82 ? 4.537 9.605 0.447 1.00 88.50 82 LEU A CA 1
ATOM 587 C C . LEU A 1 82 ? 3.142 8.989 0.645 1.00 88.50 82 LEU A C 1
ATOM 589 O O . LEU A 1 82 ? 2.535 9.152 1.705 1.00 88.50 82 LEU A O 1
ATOM 593 N N . VAL A 1 83 ? 2.639 8.250 -0.348 1.00 89.25 83 VAL A N 1
ATOM 594 C CA . VAL A 1 83 ? 1.305 7.633 -0.273 1.00 89.25 83 VAL A CA 1
ATOM 595 C C . VAL A 1 83 ? 1.253 6.548 0.801 1.00 89.25 83 VAL A C 1
ATOM 597 O O . VAL A 1 83 ? 0.277 6.488 1.552 1.00 89.25 83 VAL A O 1
ATOM 600 N N . ILE A 1 84 ? 2.301 5.728 0.928 1.00 88.12 84 ILE A N 1
ATOM 601 C CA . ILE A 1 84 ? 2.388 4.719 1.993 1.00 88.12 84 ILE A CA 1
ATOM 602 C C . ILE A 1 84 ? 2.366 5.390 3.370 1.00 88.12 84 ILE A C 1
ATOM 604 O O . ILE A 1 84 ? 1.593 4.975 4.233 1.00 88.12 84 ILE A O 1
ATOM 608 N N . ALA A 1 85 ? 3.152 6.450 3.575 1.00 88.62 85 ALA A N 1
ATOM 609 C CA . ALA A 1 85 ? 3.187 7.170 4.845 1.00 88.62 85 ALA A CA 1
ATOM 610 C C . ALA A 1 85 ? 1.806 7.739 5.217 1.00 88.62 85 ALA A C 1
ATOM 612 O O . ALA A 1 85 ? 1.326 7.523 6.332 1.00 88.62 85 ALA A O 1
ATOM 613 N N . ILE A 1 86 ? 1.126 8.394 4.268 1.00 90.56 86 ILE A N 1
ATOM 614 C CA . ILE A 1 86 ? -0.231 8.922 4.470 1.00 90.56 86 ILE A CA 1
ATOM 615 C C . ILE A 1 86 ? -1.202 7.791 4.820 1.00 90.56 86 ILE A C 1
ATOM 617 O O . ILE A 1 86 ? -1.980 7.915 5.767 1.00 90.56 86 ILE A O 1
ATOM 621 N N . TYR A 1 87 ? -1.146 6.669 4.101 1.00 90.50 87 TYR A N 1
ATOM 622 C CA . TYR A 1 87 ? -2.021 5.529 4.359 1.00 90.50 87 TYR A CA 1
ATOM 623 C C . TYR A 1 87 ? -1.833 4.966 5.773 1.00 90.50 87 TYR A C 1
ATOM 625 O O . TYR A 1 87 ? -2.817 4.707 6.468 1.00 90.50 87 TYR A O 1
ATOM 633 N N . VAL A 1 88 ? -0.585 4.817 6.226 1.00 88.88 88 VAL A N 1
ATOM 634 C CA . VAL A 1 88 ? -0.269 4.343 7.582 1.00 88.88 88 VAL A CA 1
ATOM 635 C C . VAL A 1 88 ? -0.814 5.304 8.639 1.00 88.88 88 VAL A C 1
ATOM 637 O O . VAL A 1 88 ? -1.445 4.861 9.601 1.00 88.88 88 VAL A O 1
ATOM 640 N N . ILE A 1 89 ? -0.648 6.616 8.447 1.00 90.19 89 ILE A N 1
ATOM 641 C CA . ILE A 1 89 ? -1.196 7.635 9.355 1.00 90.19 89 ILE A CA 1
ATOM 642 C C . ILE A 1 89 ? -2.725 7.527 9.424 1.00 90.19 89 ILE A C 1
ATOM 644 O O . ILE A 1 89 ? -3.302 7.538 10.514 1.00 90.19 89 ILE A O 1
ATOM 648 N N . VAL A 1 90 ? -3.401 7.367 8.284 1.00 89.25 90 VAL A N 1
ATOM 649 C CA . VAL A 1 90 ? -4.861 7.191 8.235 1.00 89.25 90 VAL A CA 1
ATOM 650 C C . VAL A 1 90 ? -5.288 5.895 8.934 1.00 89.25 90 VAL A C 1
ATOM 652 O O . VAL A 1 90 ? -6.238 5.901 9.718 1.00 89.25 90 VAL A O 1
ATOM 655 N N . ALA A 1 91 ? -4.582 4.784 8.720 1.00 87.31 91 ALA A N 1
ATOM 656 C CA . ALA A 1 91 ? -4.873 3.515 9.387 1.00 87.31 91 ALA A CA 1
ATOM 657 C C . ALA A 1 91 ? -4.721 3.619 10.917 1.00 87.31 91 ALA A C 1
ATOM 659 O O . ALA A 1 91 ? -5.591 3.175 11.665 1.00 87.31 91 ALA A O 1
ATOM 660 N N . LEU A 1 92 ? -3.663 4.270 11.400 1.00 87.88 92 LEU A N 1
ATOM 661 C CA . LEU A 1 92 ? -3.431 4.459 12.834 1.00 87.88 92 LEU A CA 1
ATOM 662 C C . LEU A 1 92 ? -4.452 5.410 13.466 1.00 87.88 92 LEU A C 1
ATOM 664 O O . LEU A 1 92 ? -5.046 5.091 14.495 1.00 87.88 92 LEU A O 1
ATOM 668 N N . THR A 1 93 ? -4.696 6.565 12.847 1.00 88.44 93 THR A N 1
ATOM 669 C CA . THR A 1 93 ? -5.659 7.551 13.364 1.00 88.44 93 THR A CA 1
ATOM 670 C C . THR A 1 93 ? -7.073 6.983 13.412 1.00 88.44 93 THR A C 1
ATOM 672 O O . THR A 1 93 ? -7.760 7.143 14.419 1.00 88.44 93 THR A O 1
ATOM 675 N N . THR A 1 94 ? -7.502 6.246 12.385 1.00 85.62 94 THR A N 1
ATOM 676 C CA . THR A 1 94 ? -8.805 5.565 12.393 1.00 85.62 94 THR A CA 1
ATOM 677 C C . THR A 1 94 ? -8.893 4.501 13.488 1.00 85.62 94 THR A C 1
ATOM 679 O O . THR A 1 94 ? -9.903 4.458 14.194 1.00 85.62 94 THR A O 1
ATOM 682 N N . ALA A 1 95 ? -7.841 3.704 13.704 1.00 84.62 95 ALA A N 1
ATOM 683 C CA . ALA A 1 95 ? -7.786 2.746 14.809 1.00 84.62 95 ALA A CA 1
ATOM 684 C C . ALA A 1 95 ? -7.917 3.435 16.182 1.00 84.62 95 ALA A C 1
ATOM 686 O O . ALA A 1 95 ? -8.693 2.983 17.023 1.00 84.62 95 ALA A O 1
ATOM 687 N N . ILE A 1 96 ? -7.221 4.558 16.395 1.00 86.75 96 ILE A N 1
ATOM 688 C CA . ILE A 1 96 ? -7.282 5.343 17.641 1.00 86.75 96 ILE A CA 1
ATOM 689 C C . ILE A 1 96 ? -8.671 5.964 17.843 1.00 86.75 96 ILE A C 1
ATOM 691 O O . ILE A 1 96 ? -9.221 5.936 18.943 1.00 86.75 96 ILE A O 1
ATOM 695 N N . VAL A 1 97 ? -9.271 6.520 16.791 1.00 86.94 97 VAL A N 1
ATOM 696 C CA . VAL A 1 97 ? -10.609 7.127 16.876 1.00 86.94 97 VAL A CA 1
ATOM 697 C C . VAL A 1 97 ? -11.672 6.072 17.195 1.00 86.94 97 VAL A C 1
ATOM 699 O O . VAL A 1 97 ? -12.578 6.340 17.982 1.00 86.94 97 VAL A O 1
ATOM 702 N N . MET A 1 98 ? -11.557 4.868 16.628 1.00 85.19 98 MET A N 1
ATOM 703 C CA . MET A 1 98 ? -12.457 3.748 16.928 1.00 85.19 98 MET A CA 1
ATOM 704 C C . MET A 1 98 ? -12.199 3.100 18.290 1.00 85.19 98 MET A C 1
ATOM 706 O O . MET A 1 98 ? -13.109 2.490 18.845 1.00 85.19 98 MET A O 1
ATOM 710 N N . SER A 1 99 ? -10.985 3.190 18.837 1.00 82.38 99 SER A N 1
ATOM 711 C CA . SER A 1 99 ? -10.720 2.680 20.183 1.00 82.38 99 SER A CA 1
ATOM 712 C C . SER A 1 99 ? -11.308 3.600 21.254 1.00 82.38 99 SER A C 1
ATOM 714 O O . SER A 1 99 ? -11.872 3.100 22.225 1.00 82.38 99 SER A O 1
ATOM 716 N N . ARG A 1 100 ? -11.247 4.925 21.045 1.00 81.00 100 ARG A N 1
ATOM 717 C CA . ARG A 1 100 ? -11.744 5.948 21.986 1.00 81.00 100 ARG A CA 1
ATOM 718 C C . ARG A 1 100 ? -13.264 6.157 21.989 1.00 81.00 100 ARG A C 1
ATOM 720 O O . ARG A 1 100 ? -13.764 6.741 22.944 1.00 81.00 100 ARG A O 1
ATOM 727 N N . ARG A 1 101 ? -13.981 5.734 20.945 1.00 62.81 101 ARG A N 1
ATOM 728 C CA . ARG A 1 101 ? -15.456 5.720 20.890 1.00 62.81 101 ARG A CA 1
ATOM 729 C C . ARG A 1 101 ? -15.960 4.311 21.166 1.00 62.81 101 ARG A C 1
ATOM 731 O O . ARG A 1 101 ? -16.625 4.064 22.191 1.00 62.81 101 ARG A O 1
#

Sequence (101 aa):
MGTFLAVLASVTGFLLVCSVPALVVAQRRNRFDVSRRFVRSAVVIGAFFGLSAAASDRLVGQCTGSGSVACLDVGYAGLLVLVIAIYVIVALTTAIVMSRR

Secondary structure (DSSP, 8-state):
-HHHHHHHHHHHHHHHHHHHHHHHHHHHTT-HHHHHHHHHHHHHHHHHHHHHHHHHHHHHHHHHHTT-TT---HHHHHHHHHHHHHHHHHHHHHHHHHHH-

Foldseek 3Di:
DVQLVVQLCVQLVLQLVLLVLLVVLCVVVVNVVSVVVSNVVSNVLSNVLSVVRVVLVVVVVVCVVVVDPPSDDPPSVVVSVVVSVVSSVVSVVSSVVSVVD